Protein AF-A0A946IJW2-F1 (afdb_monomer)

Structure (mmCIF, N/CA/C/O backbone):
data_AF-A0A946IJW2-F1
#
_entry.id   AF-A0A946IJW2-F1
#
loop_
_atom_site.group_PDB
_atom_site.id
_atom_site.type_symbol
_atom_site.label_atom_id
_atom_site.label_alt_id
_atom_site.label_comp_id
_atom_site.label_asym_id
_atom_site.label_entity_id
_atom_site.label_seq_id
_atom_site.pdbx_PDB_ins_code
_atom_site.Cartn_x
_atom_site.Cartn_y
_atom_site.Cartn_z
_atom_site.occupancy
_atom_site.B_iso_or_equiv
_atom_site.auth_seq_id
_atom_site.auth_comp_id
_atom_site.auth_asym_id
_atom_site.auth_atom_id
_atom_site.pdbx_PDB_model_num
ATOM 1 N N . MET A 1 1 ? 49.161 -9.549 -23.765 1.00 54.19 1 MET A N 1
ATOM 2 C CA . MET A 1 1 ? 48.297 -8.420 -23.326 1.00 54.19 1 MET A CA 1
ATOM 3 C C . MET A 1 1 ? 46.949 -8.329 -24.060 1.00 54.19 1 MET A C 1
ATOM 5 O O . MET A 1 1 ? 45.948 -8.168 -23.376 1.00 54.19 1 MET A O 1
ATOM 9 N N . LYS A 1 2 ? 46.862 -8.460 -25.401 1.00 57.56 2 LYS A N 1
ATOM 10 C CA . LYS A 1 2 ? 45.576 -8.385 -26.149 1.00 57.56 2 LYS A CA 1
ATOM 11 C C . LYS A 1 2 ? 44.527 -9.426 -25.720 1.00 57.56 2 LYS A C 1
ATOM 13 O O . LYS A 1 2 ? 43.383 -9.072 -25.472 1.00 57.56 2 LYS A O 1
ATOM 18 N N . THR A 1 3 ? 44.922 -10.687 -25.562 1.00 64.00 3 THR A N 1
ATOM 19 C CA . THR A 1 3 ? 44.028 -11.790 -25.157 1.00 64.00 3 THR A CA 1
ATOM 20 C C . THR A 1 3 ? 43.538 -11.680 -23.714 1.00 64.00 3 THR A C 1
ATOM 22 O O . THR A 1 3 ? 42.434 -12.111 -23.406 1.00 64.00 3 THR A O 1
ATOM 25 N N . GLN A 1 4 ? 44.326 -11.066 -22.829 1.00 65.12 4 GLN A N 1
ATOM 26 C CA . GLN A 1 4 ? 43.951 -10.868 -21.428 1.00 65.12 4 GLN A CA 1
ATOM 27 C C . GLN A 1 4 ? 42.936 -9.726 -21.276 1.00 65.12 4 GLN A C 1
ATOM 29 O O . GLN A 1 4 ? 41.963 -9.880 -20.548 1.00 65.12 4 GLN A O 1
ATOM 34 N N . ARG A 1 5 ? 43.093 -8.632 -22.041 1.00 73.06 5 ARG A N 1
ATOM 35 C CA . ARG A 1 5 ? 42.098 -7.547 -22.130 1.00 73.06 5 ARG A CA 1
ATOM 36 C C . ARG A 1 5 ? 40.787 -8.019 -22.769 1.00 73.06 5 ARG A C 1
ATOM 38 O O . ARG A 1 5 ? 39.725 -7.646 -22.293 1.00 73.06 5 ARG A O 1
ATOM 45 N N . LEU A 1 6 ? 40.854 -8.894 -23.777 1.00 73.31 6 LEU A N 1
ATOM 46 C CA . LEU A 1 6 ? 39.669 -9.468 -24.425 1.00 73.31 6 LEU A CA 1
ATOM 47 C C . LEU A 1 6 ? 38.866 -10.381 -23.481 1.00 73.31 6 LEU A C 1
ATOM 49 O O . LEU A 1 6 ? 37.646 -10.275 -23.424 1.00 73.31 6 LEU A O 1
ATOM 53 N N . LYS A 1 7 ? 39.545 -11.222 -22.685 1.00 77.50 7 LYS A N 1
ATOM 54 C CA . LYS A 1 7 ? 38.901 -12.050 -21.647 1.00 77.50 7 LYS A CA 1
ATOM 55 C C . LYS A 1 7 ? 38.248 -11.205 -20.549 1.00 77.50 7 LYS A C 1
ATOM 57 O O . LYS A 1 7 ? 37.182 -11.563 -20.066 1.00 77.50 7 LYS A O 1
ATOM 62 N N . LEU A 1 8 ? 38.868 -10.083 -20.180 1.00 77.06 8 LEU A N 1
ATOM 63 C CA . LEU A 1 8 ? 38.354 -9.168 -19.156 1.00 77.06 8 LEU A CA 1
ATOM 64 C C . LEU A 1 8 ? 37.114 -8.405 -19.643 1.00 77.06 8 LEU A C 1
ATOM 66 O O . LEU A 1 8 ? 36.136 -8.317 -18.911 1.00 77.06 8 LEU A O 1
ATOM 70 N N . ILE A 1 9 ? 37.115 -7.942 -20.898 1.00 79.56 9 ILE A N 1
ATOM 71 C CA . ILE A 1 9 ? 35.947 -7.308 -21.534 1.00 79.56 9 ILE A CA 1
ATOM 72 C C . ILE A 1 9 ? 34.793 -8.309 -21.673 1.00 79.56 9 ILE A C 1
ATOM 74 O O . ILE A 1 9 ? 33.652 -7.973 -21.372 1.00 79.56 9 ILE A O 1
ATOM 78 N N . PHE A 1 10 ? 35.084 -9.549 -22.078 1.00 79.75 10 PHE A N 1
ATOM 79 C CA . PHE A 1 10 ? 34.064 -10.590 -22.212 1.00 79.75 10 PHE A CA 1
ATOM 80 C C . PHE A 1 10 ? 33.467 -10.995 -20.856 1.00 79.75 10 PHE A C 1
ATOM 82 O O . PHE A 1 10 ? 32.251 -11.092 -20.724 1.00 79.75 10 PHE A O 1
ATOM 89 N N . SER A 1 11 ? 34.312 -11.157 -19.832 1.00 79.00 11 SER A N 1
ATOM 90 C CA . SER A 1 11 ? 33.882 -11.409 -18.450 1.00 79.00 11 SER A CA 1
ATOM 91 C C . SER A 1 11 ? 32.995 -10.277 -17.916 1.00 79.00 11 SER A C 1
ATOM 93 O O . SER A 1 11 ? 31.909 -10.531 -17.402 1.00 79.00 11 SER A O 1
ATOM 95 N N . LEU A 1 12 ? 33.402 -9.020 -18.122 1.00 77.44 12 LEU A N 1
ATOM 96 C CA . LEU A 1 12 ? 32.637 -7.848 -17.694 1.00 77.44 12 LEU A CA 1
ATOM 97 C C . LEU A 1 12 ? 31.278 -7.762 -18.408 1.00 77.44 12 LEU A C 1
ATOM 99 O O . LEU A 1 12 ? 30.259 -7.535 -17.761 1.00 77.44 12 LEU A O 1
ATOM 103 N N . SER A 1 13 ? 31.243 -8.016 -19.720 1.00 72.06 13 SER A N 1
ATOM 104 C CA . SER A 1 13 ? 30.003 -8.034 -20.507 1.00 72.06 13 SER A CA 1
ATOM 105 C C . SER A 1 13 ? 29.037 -9.137 -20.066 1.00 72.06 13 SER A C 1
ATOM 10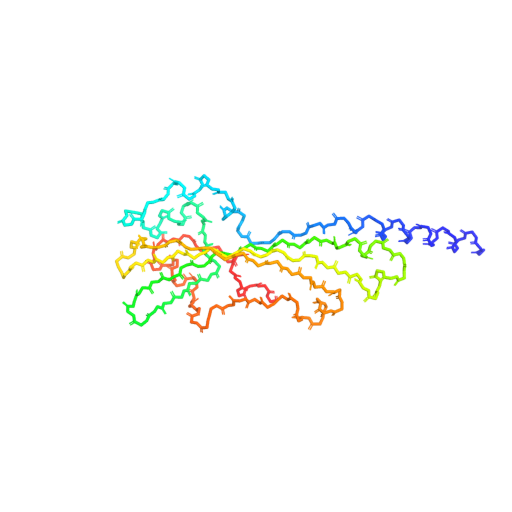7 O O . SER A 1 13 ? 27.827 -8.925 -20.103 1.00 72.06 13 SER A O 1
ATOM 109 N N . LEU A 1 14 ? 29.547 -10.300 -19.648 1.00 72.81 14 LEU A N 1
ATOM 110 C CA . LEU A 1 14 ? 28.723 -11.410 -19.167 1.00 72.81 14 LEU A CA 1
ATOM 111 C C . LEU A 1 14 ? 28.092 -11.098 -17.801 1.00 72.81 14 LEU A C 1
ATOM 113 O O . LEU A 1 14 ? 26.923 -11.402 -17.586 1.00 72.81 14 LEU A O 1
ATOM 117 N N . VAL A 1 15 ? 28.829 -10.435 -16.905 1.00 68.56 15 VAL A N 1
ATOM 118 C CA . VAL A 1 15 ? 28.304 -9.980 -15.604 1.00 68.56 15 VAL A CA 1
ATOM 119 C C . VAL A 1 15 ? 27.230 -8.899 -15.784 1.00 68.56 15 VAL A C 1
ATOM 121 O O . VAL A 1 15 ? 26.189 -8.958 -15.134 1.00 68.56 15 VAL A O 1
ATOM 124 N N . LEU A 1 16 ? 27.434 -7.957 -16.712 1.00 65.12 16 LEU A N 1
ATOM 125 C CA . LEU A 1 16 ? 26.450 -6.918 -17.055 1.00 65.12 16 LEU A CA 1
ATOM 126 C C . LEU A 1 16 ? 25.158 -7.496 -17.654 1.00 65.12 16 LEU A C 1
ATOM 128 O O . LEU A 1 16 ? 24.072 -7.015 -17.342 1.00 65.12 16 LEU A O 1
ATOM 132 N N . ALA A 1 17 ? 25.260 -8.541 -18.479 1.00 64.88 17 ALA A N 1
ATOM 133 C CA . ALA A 1 17 ? 24.095 -9.178 -19.092 1.00 64.88 17 ALA A CA 1
ATOM 134 C C . ALA A 1 17 ? 23.233 -9.955 -18.080 1.00 64.88 17 ALA A C 1
ATOM 136 O O . ALA A 1 17 ? 22.013 -9.993 -18.216 1.00 64.88 17 ALA A O 1
ATOM 137 N N . LEU A 1 18 ? 23.846 -10.553 -17.052 1.00 63.41 18 LEU A N 1
ATOM 138 C CA . LEU A 1 18 ? 23.132 -11.360 -16.055 1.00 63.41 18 LEU A CA 1
ATOM 139 C C . LEU A 1 18 ? 22.395 -10.518 -14.996 1.00 63.41 18 LEU A C 1
ATOM 141 O O . LEU A 1 18 ? 21.432 -11.003 -14.410 1.00 63.41 18 LEU A O 1
ATOM 145 N N . GLY A 1 19 ? 22.797 -9.264 -14.764 1.00 58.03 19 GLY A N 1
ATOM 146 C CA . GLY A 1 19 ? 22.161 -8.377 -13.776 1.00 58.03 19 GLY A CA 1
ATOM 147 C C . GLY A 1 19 ? 20.928 -7.606 -14.271 1.00 58.03 19 GLY A C 1
ATOM 148 O O . GLY A 1 19 ? 20.236 -6.991 -13.467 1.00 58.03 19 GLY A O 1
ATOM 149 N N . ALA A 1 20 ? 20.638 -7.616 -15.577 1.00 55.22 20 ALA A N 1
ATOM 150 C CA . ALA A 1 20 ? 19.683 -6.689 -16.203 1.00 55.22 20 ALA A CA 1
ATOM 151 C C . ALA A 1 20 ? 18.232 -7.209 -16.324 1.00 55.22 20 ALA A C 1
ATOM 153 O O . ALA A 1 20 ? 17.389 -6.553 -16.937 1.00 55.22 20 ALA A O 1
ATOM 154 N N . CYS A 1 21 ? 17.926 -8.383 -15.764 1.00 61.91 21 CYS A N 1
ATOM 155 C CA . CYS A 1 21 ? 16.599 -9.009 -15.848 1.00 61.91 21 CYS A CA 1
ATOM 156 C C . CYS A 1 21 ? 15.843 -9.031 -14.508 1.00 61.91 21 CYS A C 1
ATOM 158 O O . CYS A 1 21 ? 14.957 -9.857 -14.303 1.00 61.91 21 CYS A O 1
ATOM 160 N N . ALA A 1 22 ? 16.197 -8.155 -13.568 1.00 65.94 22 ALA A N 1
ATOM 161 C CA . ALA A 1 22 ? 15.485 -8.061 -12.301 1.00 65.94 22 ALA A CA 1
ATOM 162 C C . ALA A 1 22 ? 14.295 -7.099 -12.445 1.00 65.94 22 ALA A C 1
ATOM 164 O O . ALA A 1 22 ? 14.463 -5.882 -12.433 1.00 65.94 22 ALA A O 1
ATOM 165 N N . THR A 1 23 ? 13.090 -7.653 -12.595 1.00 74.00 23 THR A N 1
ATOM 166 C CA . THR A 1 23 ? 11.863 -6.926 -12.234 1.00 74.00 23 THR A CA 1
ATOM 167 C C . THR A 1 23 ? 11.791 -6.919 -10.716 1.00 74.00 23 THR A C 1
ATOM 169 O O . THR A 1 23 ? 11.874 -7.983 -10.097 1.00 74.00 23 THR A O 1
ATOM 172 N N . SER A 1 24 ? 11.694 -5.741 -10.110 1.00 74.50 24 SER A N 1
ATOM 173 C CA . SER A 1 24 ? 11.601 -5.607 -8.660 1.00 74.50 24 SER A CA 1
ATOM 174 C C . SER A 1 24 ? 10.178 -5.235 -8.266 1.00 74.50 24 SER A C 1
ATOM 176 O O . SER A 1 24 ? 9.611 -4.245 -8.727 1.00 74.50 24 SER A O 1
ATOM 178 N N . GLN A 1 25 ? 9.596 -6.060 -7.401 1.00 79.19 25 GLN A N 1
ATOM 179 C CA . GLN A 1 25 ? 8.278 -5.835 -6.829 1.00 79.19 25 GLN A CA 1
ATOM 180 C C . GLN A 1 25 ? 8.423 -5.631 -5.324 1.00 79.19 25 GLN A C 1
ATOM 182 O O . GLN A 1 25 ? 9.015 -6.460 -4.632 1.00 79.19 25 GLN A O 1
ATOM 187 N N . HIS A 1 26 ? 7.856 -4.539 -4.828 1.00 81.62 26 HIS A N 1
ATOM 188 C CA . HIS A 1 26 ? 7.892 -4.128 -3.431 1.00 81.62 26 HIS A CA 1
ATOM 189 C C . HIS A 1 26 ? 6.473 -3.846 -2.913 1.00 81.62 26 HIS A C 1
ATOM 191 O O . HIS A 1 26 ? 5.567 -3.506 -3.678 1.00 81.62 26 HIS A O 1
ATOM 197 N N . GLY A 1 27 ? 6.277 -3.975 -1.600 1.00 84.19 27 GLY A N 1
ATOM 198 C CA . GLY A 1 27 ? 5.002 -3.699 -0.931 1.00 84.19 27 GLY A CA 1
ATOM 199 C C . GLY A 1 27 ? 4.048 -4.897 -0.858 1.00 84.19 27 GLY A C 1
ATOM 200 O O . GLY A 1 27 ? 4.456 -6.058 -0.938 1.00 84.19 27 GLY A O 1
ATOM 201 N N . ASN A 1 28 ? 2.758 -4.622 -0.649 1.00 86.19 28 ASN A N 1
ATOM 202 C CA . ASN A 1 28 ? 1.741 -5.639 -0.386 1.00 86.19 28 ASN A CA 1
ATOM 203 C C . ASN A 1 28 ? 1.084 -6.129 -1.678 1.00 86.19 28 ASN A C 1
ATOM 205 O O . ASN A 1 28 ? 0.203 -5.478 -2.223 1.00 86.19 28 ASN A O 1
ATOM 209 N N . THR A 1 29 ? 1.447 -7.329 -2.117 1.00 89.75 29 THR A N 1
ATOM 210 C CA . THR A 1 29 ? 0.901 -7.965 -3.327 1.00 89.75 29 THR A CA 1
ATOM 211 C C . THR A 1 29 ? -0.546 -8.425 -3.185 1.00 89.75 29 THR A C 1
ATOM 213 O O . THR A 1 29 ? -1.233 -8.637 -4.180 1.00 89.75 29 THR A O 1
ATOM 216 N N . LYS A 1 30 ? -1.050 -8.559 -1.953 1.00 91.94 30 LYS A N 1
ATOM 217 C CA . LYS A 1 30 ? -2.415 -9.038 -1.704 1.00 91.94 30 LYS A CA 1
ATOM 218 C C . LYS A 1 30 ? -3.484 -8.070 -2.212 1.00 91.94 30 LYS A C 1
ATOM 220 O O . LYS A 1 30 ? -4.616 -8.489 -2.410 1.00 91.94 30 LYS A O 1
ATOM 225 N N . ILE A 1 31 ? -3.135 -6.803 -2.448 1.00 92.62 31 ILE A N 1
ATOM 226 C CA . ILE A 1 31 ? -4.055 -5.793 -2.996 1.00 92.62 31 ILE A CA 1
ATOM 227 C C . ILE A 1 31 ? -4.334 -5.978 -4.499 1.00 92.62 31 ILE A C 1
ATOM 229 O O . ILE A 1 31 ? -5.188 -5.296 -5.064 1.00 92.62 31 ILE A O 1
ATOM 233 N N . ASP A 1 32 ? -3.637 -6.891 -5.180 1.00 91.81 32 ASP A N 1
ATOM 234 C CA . ASP A 1 32 ? -3.985 -7.293 -6.551 1.00 91.81 32 ASP A CA 1
ATOM 235 C C . ASP A 1 32 ? -4.946 -8.479 -6.598 1.00 91.81 32 ASP A C 1
ATOM 237 O O . ASP A 1 32 ? -5.578 -8.722 -7.624 1.00 91.81 32 ASP A O 1
ATOM 241 N N . ASP A 1 33 ? -5.065 -9.223 -5.499 1.00 92.56 33 ASP A N 1
ATOM 242 C CA . ASP A 1 33 ? -5.888 -10.421 -5.441 1.00 92.56 33 ASP A CA 1
ATOM 243 C C . ASP A 1 33 ? -7.343 -10.039 -5.154 1.00 92.56 33 ASP A C 1
ATOM 245 O O . ASP A 1 33 ? -7.738 -9.799 -4.011 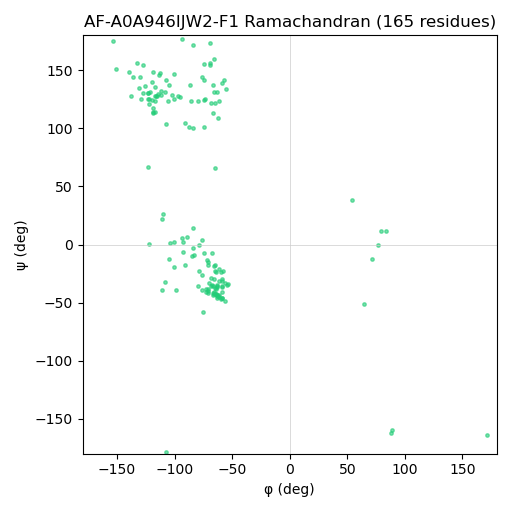1.00 92.56 33 ASP A O 1
ATOM 249 N N . PHE A 1 34 ? -8.163 -10.011 -6.206 1.00 90.56 34 PHE A N 1
ATOM 250 C CA . PHE A 1 34 ? -9.599 -9.754 -6.091 1.00 90.56 34 PHE A CA 1
ATOM 251 C C . PHE A 1 34 ? -10.292 -10.693 -5.087 1.00 90.56 34 PHE A C 1
ATOM 253 O O . PHE A 1 34 ? -11.188 -10.270 -4.356 1.00 90.56 34 PHE A O 1
ATOM 260 N N . GLY A 1 35 ? -9.839 -11.946 -4.973 1.00 93.44 35 GLY A N 1
ATOM 261 C CA . GLY A 1 35 ? -10.391 -12.916 -4.030 1.00 93.44 35 GLY A CA 1
ATOM 262 C C . GLY A 1 35 ? -10.195 -12.521 -2.564 1.00 93.44 35 GLY A C 1
ATOM 263 O O . GLY A 1 35 ? -10.973 -12.949 -1.710 1.00 93.44 35 GLY A O 1
ATOM 264 N N . LYS A 1 36 ? -9.200 -11.679 -2.249 1.00 93.50 36 LYS A N 1
ATOM 265 C CA . LYS A 1 36 ? -8.997 -11.119 -0.902 1.00 93.50 36 LYS A CA 1
ATOM 266 C C . LYS A 1 36 ? -10.041 -10.067 -0.558 1.00 93.50 36 LYS A C 1
ATOM 268 O O . LYS A 1 36 ? -10.549 -10.070 0.554 1.00 93.50 36 LYS A O 1
ATOM 273 N N . TYR A 1 37 ? -10.433 -9.232 -1.515 1.00 93.56 37 TYR A N 1
ATOM 274 C CA . TYR A 1 37 ? -11.500 -8.249 -1.305 1.00 93.56 37 TYR A CA 1
ATOM 275 C C . TYR A 1 37 ? -12.859 -8.907 -1.062 1.00 93.56 37 TYR A C 1
ATOM 277 O O . TYR A 1 37 ? -13.669 -8.375 -0.316 1.00 93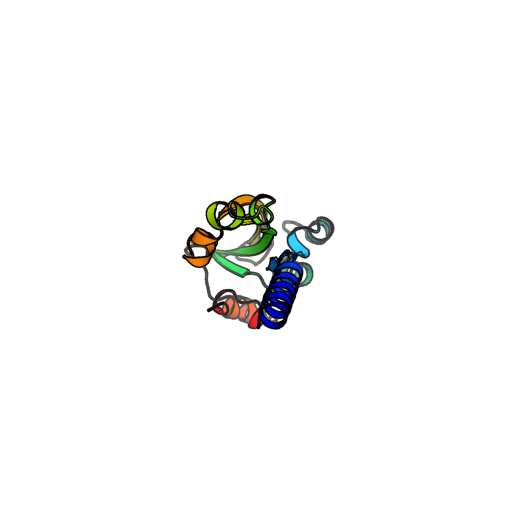.56 37 TYR A O 1
ATOM 285 N N . MET A 1 38 ? -13.096 -10.094 -1.625 1.00 93.00 38 MET A N 1
ATOM 286 C CA . MET A 1 38 ? -14.327 -10.852 -1.374 1.00 93.00 38 MET A CA 1
ATOM 287 C C . MET A 1 38 ? -14.416 -11.446 0.042 1.00 93.00 38 MET A C 1
ATOM 289 O O . MET A 1 38 ? -15.491 -11.887 0.440 1.00 93.00 38 MET A O 1
ATOM 293 N N . GLN A 1 39 ? -13.308 -11.496 0.792 1.00 93.44 39 GLN A N 1
ATOM 294 C CA . GLN A 1 39 ? -13.271 -12.026 2.165 1.00 93.44 39 GLN A CA 1
ATOM 295 C C . GLN A 1 39 ? -13.696 -10.995 3.217 1.00 93.44 39 GLN A C 1
ATOM 297 O O . GLN A 1 39 ? -13.882 -11.363 4.372 1.00 93.44 39 GLN A O 1
ATOM 302 N N . ILE A 1 40 ? -13.857 -9.731 2.827 1.00 94.44 40 ILE A N 1
ATOM 303 C CA . ILE A 1 40 ? -14.229 -8.627 3.711 1.00 94.44 40 ILE A CA 1
ATOM 304 C C . ILE A 1 40 ? -15.559 -8.020 3.270 1.00 94.44 40 ILE A C 1
ATOM 306 O O . ILE A 1 40 ? -15.896 -8.003 2.085 1.00 94.44 40 ILE A O 1
ATOM 310 N N . GLN A 1 41 ? -16.328 -7.521 4.231 1.00 95.19 41 GLN A N 1
ATOM 311 C CA . GLN A 1 41 ? -17.665 -6.986 4.012 1.00 95.19 41 GLN A CA 1
ATOM 312 C C . GLN A 1 41 ? -17.777 -5.586 4.606 1.00 95.19 41 GLN A C 1
ATOM 314 O O . GLN A 1 41 ? -17.412 -5.337 5.753 1.00 95.19 41 GLN A O 1
ATOM 319 N N . ILE A 1 42 ? -18.282 -4.648 3.806 1.00 95.69 42 ILE A N 1
ATOM 320 C CA . ILE A 1 42 ? -18.500 -3.272 4.252 1.00 95.69 42 ILE A CA 1
ATOM 321 C C . ILE A 1 42 ? -19.596 -3.266 5.324 1.00 95.69 42 ILE A C 1
ATOM 323 O O . ILE A 1 42 ? -20.633 -3.897 5.155 1.00 95.69 42 ILE A O 1
ATOM 327 N N . ASN A 1 43 ? -19.371 -2.493 6.384 1.00 95.56 43 ASN A N 1
ATOM 328 C CA . ASN A 1 43 ? -20.149 -2.378 7.618 1.00 95.56 43 ASN A CA 1
ATOM 329 C C . ASN A 1 43 ? -20.084 -3.569 8.580 1.00 95.56 43 ASN A C 1
ATOM 331 O O . ASN A 1 43 ? -20.468 -3.371 9.730 1.00 95.56 43 ASN A O 1
ATOM 335 N N . ASP A 1 44 ? -19.551 -4.717 8.158 1.00 95.12 44 ASP A N 1
ATOM 336 C CA . ASP A 1 44 ? -19.471 -5.922 8.995 1.00 95.12 44 ASP A CA 1
ATOM 337 C C . ASP A 1 44 ? -18.031 -6.270 9.392 1.00 95.12 44 ASP A C 1
ATOM 339 O O . ASP A 1 44 ? -17.788 -6.653 10.533 1.00 95.12 44 ASP A O 1
ATOM 343 N N . SER A 1 45 ? -17.068 -6.107 8.481 1.00 96.88 45 SER A N 1
ATOM 344 C CA . SER A 1 45 ? -15.655 -6.359 8.770 1.00 96.88 45 SER A CA 1
ATOM 345 C C . SER A 1 45 ? -15.028 -5.238 9.584 1.00 96.88 45 SER A C 1
ATOM 347 O O . SER A 1 45 ? -15.302 -4.056 9.359 1.00 96.88 45 SER A O 1
ATOM 349 N N . ASP A 1 46 ? -14.119 -5.607 10.479 1.00 96.38 46 ASP A N 1
ATOM 350 C CA . ASP A 1 46 ? -13.359 -4.671 11.303 1.00 96.38 46 ASP A CA 1
ATOM 351 C C . ASP A 1 46 ? -11.881 -4.557 10.867 1.00 96.38 46 ASP A C 1
ATOM 353 O O . ASP A 1 46 ? -11.416 -5.171 9.897 1.00 96.38 46 ASP A O 1
ATOM 357 N N . LYS A 1 47 ? -11.112 -3.742 11.596 1.00 95.88 47 LYS A N 1
ATOM 358 C CA . LYS A 1 47 ? -9.658 -3.589 11.410 1.00 95.88 47 LYS A CA 1
ATOM 359 C C . LYS A 1 47 ? -8.899 -4.921 11.480 1.00 95.88 47 LYS A C 1
ATOM 361 O O . LYS A 1 47 ? -7.917 -5.113 10.758 1.00 95.88 47 LYS A O 1
ATOM 366 N N . ARG A 1 48 ? -9.331 -5.860 12.327 1.00 95.94 48 ARG A N 1
ATOM 367 C CA . ARG A 1 48 ? -8.685 -7.167 12.486 1.00 95.94 48 ARG A CA 1
ATOM 368 C C . ARG A 1 48 ? -8.946 -8.059 11.280 1.00 95.94 48 ARG A C 1
ATOM 370 O O . ARG A 1 48 ? -8.002 -8.695 10.818 1.00 95.94 48 ARG A O 1
ATOM 377 N N . ASP A 1 49 ? -10.152 -8.072 10.728 1.00 96.44 49 ASP A N 1
ATOM 378 C CA . ASP A 1 49 ? -10.464 -8.831 9.510 1.00 96.44 49 ASP A CA 1
ATOM 379 C C . ASP A 1 49 ? -9.633 -8.348 8.316 1.00 96.44 49 ASP A C 1
ATOM 381 O O . ASP A 1 49 ? -9.045 -9.146 7.571 1.00 96.44 49 ASP A O 1
ATOM 385 N N . VAL A 1 50 ? -9.513 -7.024 8.170 1.00 96.38 50 VAL A N 1
ATOM 386 C CA . VAL A 1 50 ? -8.665 -6.414 7.140 1.00 96.38 50 VAL A CA 1
ATOM 387 C C . VAL A 1 50 ? -7.197 -6.770 7.379 1.00 96.38 50 VAL A C 1
ATOM 389 O O . VAL A 1 50 ? -6.511 -7.168 6.436 1.00 96.38 50 VAL A O 1
ATOM 392 N N . TYR A 1 51 ? -6.719 -6.734 8.626 1.00 96.56 51 TYR A N 1
ATOM 393 C CA . TYR A 1 51 ? -5.361 -7.157 8.969 1.00 96.56 51 TYR A CA 1
ATOM 394 C C . TYR A 1 51 ? -5.109 -8.642 8.666 1.00 96.56 51 TYR A C 1
ATOM 396 O O . TYR A 1 51 ? -4.082 -8.992 8.091 1.00 96.56 51 TYR A O 1
ATOM 404 N N . LEU A 1 52 ? -6.024 -9.547 9.010 1.00 95.38 52 LEU A N 1
ATOM 405 C CA . LEU A 1 52 ? -5.858 -10.977 8.732 1.00 95.38 52 LEU A CA 1
ATOM 406 C C . LEU A 1 52 ? -5.803 -11.248 7.224 1.00 95.38 52 LEU A C 1
ATOM 408 O O . LEU A 1 52 ? -5.026 -12.087 6.753 1.00 95.38 52 LEU A O 1
ATOM 412 N N . THR A 1 53 ? -6.573 -10.483 6.455 1.00 95.62 53 THR A N 1
ATOM 413 C CA . THR A 1 53 ? -6.632 -10.609 5.002 1.00 95.62 53 THR A CA 1
ATOM 414 C C . THR A 1 53 ? -5.389 -10.007 4.346 1.00 95.62 53 THR A C 1
ATOM 416 O O . THR A 1 53 ? -4.636 -10.716 3.667 1.00 95.62 53 THR A O 1
ATOM 419 N N . PHE A 1 54 ? -5.116 -8.725 4.588 1.00 95.25 54 PHE A N 1
ATOM 420 C CA . PHE A 1 54 ? -4.112 -7.927 3.879 1.00 95.25 54 PHE A CA 1
ATOM 421 C C . PHE A 1 54 ? -2.792 -7.766 4.644 1.00 95.25 54 PHE A C 1
ATOM 423 O O . PHE A 1 54 ? -1.756 -7.568 4.017 1.00 95.25 54 PHE A O 1
ATOM 430 N N . GLY A 1 55 ? -2.767 -7.974 5.955 1.00 93.94 55 GLY A N 1
ATOM 431 C CA . GLY A 1 55 ? -1.599 -7.786 6.819 1.00 93.94 55 GLY A CA 1
ATOM 432 C C . GLY A 1 55 ? -1.481 -6.359 7.353 1.00 93.94 55 GLY A C 1
ATOM 433 O O . GLY A 1 55 ? -2.435 -5.582 7.316 1.00 93.94 55 GLY A O 1
ATOM 434 N N . GLN A 1 56 ? -0.280 -6.014 7.822 1.00 93.62 56 GLN A N 1
ATOM 435 C CA . GLN A 1 56 ? 0.037 -4.667 8.297 1.00 93.62 56 GLN A CA 1
ATOM 436 C C . GLN A 1 56 ? -0.083 -3.633 7.156 1.00 93.62 56 GLN A C 1
ATOM 438 O O . GLN A 1 56 ? 0.470 -3.868 6.073 1.00 93.62 56 GLN A O 1
ATOM 443 N N . PRO A 1 57 ? -0.781 -2.502 7.370 1.00 93.50 57 PRO A N 1
ATOM 444 C CA . PRO A 1 57 ? -0.827 -1.401 6.413 1.00 93.50 57 PRO A CA 1
ATOM 445 C C . PRO A 1 57 ? 0.520 -0.681 6.297 1.00 93.50 57 PRO A C 1
ATOM 447 O O . PRO A 1 57 ? 1.336 -0.702 7.213 1.00 93.50 57 PRO A O 1
ATOM 450 N N . HIS A 1 58 ? 0.741 -0.016 5.162 1.00 90.00 58 HIS A N 1
ATOM 451 C CA . HIS A 1 58 ? 1.926 0.825 4.966 1.00 90.00 58 HIS A CA 1
ATOM 452 C C . HIS A 1 58 ? 1.753 2.185 5.633 1.00 90.00 58 HIS A C 1
ATOM 454 O O . HIS A 1 58 ? 2.712 2.736 6.143 1.00 90.00 58 HIS A O 1
ATOM 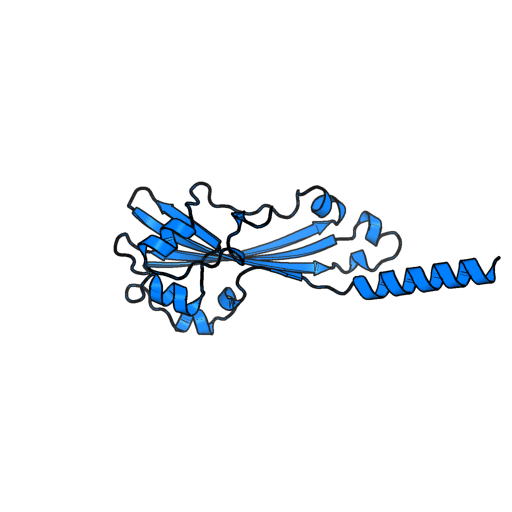460 N N . TYR A 1 59 ? 0.543 2.739 5.634 1.00 89.94 59 TYR A N 1
ATOM 461 C CA . TYR A 1 59 ? 0.269 3.994 6.328 1.00 89.94 59 TYR A CA 1
ATOM 462 C C . TYR A 1 59 ? -1.078 3.921 7.014 1.00 89.94 59 TYR A C 1
ATOM 464 O O . TYR A 1 59 ? -2.006 3.278 6.519 1.00 89.94 59 TYR A O 1
ATOM 472 N N . VAL A 1 60 ? -1.171 4.625 8.131 1.00 91.75 60 VAL A N 1
ATOM 473 C CA . VAL A 1 60 ? -2.406 4.846 8.869 1.00 91.75 60 VAL A CA 1
ATOM 474 C C . VAL A 1 60 ? -2.579 6.349 8.967 1.00 91.75 60 VAL A C 1
ATOM 476 O O . VAL A 1 60 ? -1.632 7.057 9.293 1.00 91.75 60 VAL A O 1
ATOM 479 N N . ALA A 1 61 ? -3.760 6.836 8.626 1.00 91.12 61 ALA A N 1
ATOM 480 C CA . ALA A 1 61 ? -4.106 8.246 8.659 1.00 91.12 61 ALA A CA 1
ATOM 481 C C . ALA A 1 61 ? -5.423 8.414 9.412 1.00 91.12 61 ALA A C 1
ATOM 483 O O . ALA A 1 61 ? -6.306 7.571 9.289 1.00 91.12 61 ALA A O 1
ATOM 484 N N . TYR A 1 62 ? -5.560 9.500 10.164 1.00 89.50 62 TYR A N 1
ATOM 485 C CA . TYR A 1 62 ? -6.780 9.816 10.903 1.00 89.50 62 TYR A CA 1
ATOM 486 C C . TYR A 1 62 ? -7.397 11.113 10.385 1.00 89.50 62 TYR A C 1
ATOM 488 O O . TYR A 1 62 ? -6.678 12.088 10.145 1.00 89.50 62 TYR A O 1
ATOM 496 N N . ASP A 1 63 ? -8.715 11.123 10.190 1.00 85.94 63 ASP A N 1
ATOM 497 C CA . ASP A 1 63 ? -9.459 12.349 9.902 1.00 85.94 63 ASP A CA 1
ATOM 498 C C . ASP A 1 63 ? -9.825 13.101 11.198 1.00 85.94 63 ASP A C 1
ATOM 500 O O . ASP A 1 63 ? -9.628 12.611 12.314 1.00 85.94 63 ASP A O 1
ATOM 504 N N . SER A 1 64 ? -10.355 14.319 11.059 1.00 83.94 64 SER A N 1
ATOM 505 C CA . SER A 1 64 ? -10.799 15.137 12.197 1.00 83.94 64 SER A CA 1
ATOM 506 C C . SER A 1 64 ? -11.979 14.542 12.971 1.00 83.94 64 SER A C 1
ATOM 508 O O . SER A 1 64 ? -12.227 14.958 14.100 1.00 83.94 64 SER A O 1
ATOM 510 N N . ASP A 1 65 ? -12.695 13.589 12.376 1.00 83.81 65 ASP A N 1
ATOM 511 C CA . ASP A 1 65 ? -13.858 12.918 12.957 1.00 83.81 65 ASP A CA 1
ATOM 512 C C . ASP A 1 65 ? -13.462 11.616 13.686 1.00 83.81 65 ASP A C 1
ATOM 514 O O . ASP A 1 65 ? -14.327 10.902 14.192 1.00 83.81 65 ASP A O 1
ATOM 518 N N . GLY A 1 66 ? -12.166 11.282 13.739 1.00 84.19 66 GLY A N 1
ATOM 519 C CA . GLY A 1 66 ? -11.656 10.061 14.363 1.00 84.19 66 GLY A CA 1
ATOM 520 C C . GLY A 1 66 ? -11.797 8.803 13.502 1.00 84.19 66 GLY A C 1
ATOM 521 O O . GLY A 1 66 ? -11.585 7.698 14.003 1.00 84.19 66 GLY A O 1
ATOM 522 N N . LYS A 1 67 ? -12.133 8.935 12.214 1.00 91.81 67 LYS A N 1
ATOM 523 C CA . LYS A 1 67 ? -12.073 7.828 11.254 1.00 91.81 67 LYS A CA 1
ATOM 524 C C . LYS A 1 67 ? -10.623 7.550 10.907 1.00 91.81 67 LYS A C 1
ATOM 526 O O . LYS A 1 67 ? -9.827 8.471 10.725 1.00 91.81 67 LYS A O 1
ATOM 531 N N . SER A 1 68 ? -10.296 6.274 10.762 1.00 93.19 68 SER A N 1
ATOM 532 C CA . SER A 1 68 ? -8.959 5.849 10.357 1.00 93.19 68 SER A CA 1
ATOM 533 C C . SER A 1 68 ? -8.967 5.339 8.927 1.00 93.19 68 SER A C 1
ATOM 535 O O . SER A 1 68 ? -9.871 4.608 8.530 1.00 93.19 68 SER A O 1
ATOM 537 N N . ILE A 1 69 ? -7.921 5.653 8.179 1.00 94.56 69 ILE A N 1
ATOM 538 C CA . ILE A 1 69 ? -7.699 5.197 6.815 1.00 94.56 69 ILE A CA 1
ATOM 539 C C . ILE A 1 69 ? -6.412 4.388 6.805 1.00 94.56 69 ILE A C 1
ATOM 541 O O . ILE A 1 69 ? -5.331 4.910 7.084 1.00 94.56 69 ILE A O 1
ATOM 545 N N . TRP A 1 70 ? -6.520 3.109 6.471 1.00 95.12 70 TRP A N 1
ATOM 546 C CA . TRP A 1 70 ? -5.368 2.245 6.263 1.00 95.12 70 TRP A CA 1
ATOM 547 C C . TRP A 1 70 ? -5.023 2.199 4.784 1.00 95.12 70 TRP A C 1
ATOM 549 O O . TRP A 1 70 ? -5.867 1.894 3.942 1.00 95.12 70 TRP A O 1
ATOM 559 N N . SER A 1 71 ? -3.765 2.484 4.472 1.00 93.50 71 SER A N 1
ATOM 560 C CA . SER A 1 71 ? -3.251 2.510 3.107 1.00 93.50 71 SER A CA 1
ATOM 561 C C . SER A 1 71 ? -2.277 1.363 2.889 1.00 93.50 71 SER A C 1
ATOM 563 O O . SER A 1 71 ? -1.306 1.193 3.631 1.00 93.50 71 SER A O 1
ATOM 565 N N . TYR A 1 72 ? -2.500 0.603 1.827 1.00 92.88 72 TYR A N 1
ATOM 566 C CA . TYR A 1 72 ? -1.621 -0.466 1.377 1.00 92.88 72 TYR A CA 1
ATOM 567 C C . TYR A 1 72 ? -1.081 -0.124 0.003 1.00 92.88 72 TYR A C 1
ATOM 569 O O . TYR A 1 72 ? -1.855 0.154 -0.907 1.00 92.88 72 TYR A O 1
ATOM 577 N N . LYS A 1 73 ? 0.239 -0.178 -0.155 1.00 90.06 73 LYS A N 1
ATOM 578 C CA . LYS A 1 73 ? 0.897 0.121 -1.421 1.00 90.06 73 LYS A CA 1
ATOM 579 C C . LYS A 1 73 ? 1.545 -1.118 -2.008 1.00 90.06 73 LYS A C 1
ATOM 581 O O . LYS A 1 73 ? 2.059 -1.968 -1.280 1.00 90.06 73 LYS A O 1
ATOM 586 N N . ARG A 1 74 ? 1.572 -1.174 -3.331 1.00 90.00 74 ARG A N 1
ATOM 587 C CA . ARG A 1 74 ? 2.426 -2.056 -4.115 1.00 90.00 74 ARG A CA 1
ATOM 588 C C . ARG A 1 74 ? 3.111 -1.229 -5.184 1.00 90.00 74 ARG A C 1
ATOM 590 O O . ARG A 1 74 ? 2.463 -0.461 -5.889 1.00 90.00 74 ARG A O 1
ATO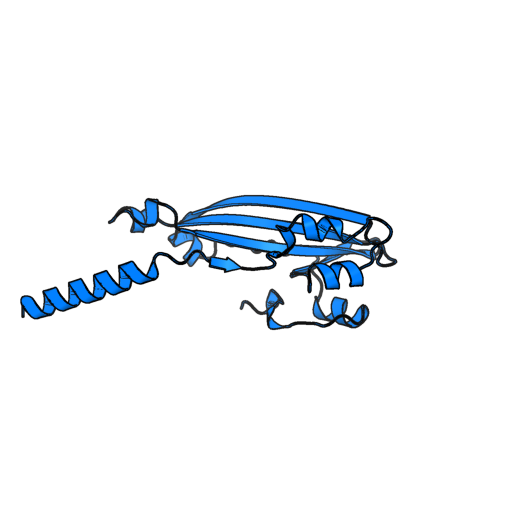M 597 N N . LEU A 1 75 ? 4.407 -1.456 -5.328 1.00 86.50 75 LEU A N 1
ATOM 598 C CA . LEU A 1 75 ? 5.238 -0.870 -6.360 1.00 86.50 75 LEU A CA 1
ATOM 599 C C . LEU A 1 75 ? 5.843 -1.992 -7.203 1.00 86.50 75 LEU A C 1
ATOM 601 O O . LEU A 1 75 ? 6.507 -2.883 -6.677 1.00 86.50 75 LEU A O 1
ATOM 605 N N . ASN A 1 76 ? 5.625 -1.943 -8.508 1.00 86.88 76 ASN A N 1
ATOM 606 C CA . ASN A 1 76 ? 6.250 -2.826 -9.480 1.00 86.88 76 ASN A CA 1
ATOM 607 C C . ASN A 1 76 ? 7.117 -1.991 -10.424 1.00 86.88 76 ASN A C 1
ATOM 609 O O . ASN A 1 76 ? 6.643 -1.034 -11.040 1.00 86.88 76 ASN A O 1
ATOM 613 N N . LEU A 1 77 ? 8.398 -2.338 -10.512 1.00 85.00 77 LEU A N 1
ATOM 614 C CA . LEU A 1 77 ? 9.374 -1.659 -11.350 1.00 85.00 77 LEU A CA 1
ATOM 615 C C . LEU A 1 77 ? 9.921 -2.652 -12.375 1.00 85.00 77 LEU A C 1
ATOM 617 O O . LEU A 1 77 ? 10.627 -3.605 -12.040 1.00 85.00 77 LEU A O 1
ATOM 621 N N . THR A 1 78 ? 9.617 -2.402 -13.645 1.00 86.19 78 THR A N 1
ATOM 622 C CA . THR A 1 78 ? 10.050 -3.250 -14.762 1.00 86.19 78 THR A CA 1
ATOM 623 C C . THR A 1 78 ? 11.021 -2.477 -15.651 1.00 86.19 78 THR A C 1
ATOM 625 O O . THR A 1 78 ? 10.686 -1.367 -16.067 1.00 86.19 78 THR A O 1
ATOM 628 N N . PRO A 1 79 ? 12.205 -3.013 -15.991 1.00 84.12 79 PRO A N 1
ATOM 629 C CA . PRO A 1 79 ? 13.112 -2.357 -16.929 1.00 84.12 79 PRO A CA 1
ATOM 630 C C . PRO A 1 79 ? 12.429 -2.047 -18.267 1.00 84.12 79 PRO A C 1
ATOM 632 O O . PRO A 1 79 ? 11.744 -2.892 -18.845 1.00 84.12 79 PRO A O 1
ATOM 635 N N . SER A 1 80 ? 12.611 -0.830 -18.780 1.00 85.88 80 SER A N 1
ATOM 636 C CA . SER A 1 80 ? 12.075 -0.466 -20.092 1.00 85.88 80 SER A CA 1
ATOM 637 C C . SER A 1 80 ? 12.889 -1.096 -21.226 1.00 85.88 80 SER A C 1
ATOM 639 O O . SER A 1 80 ? 14.081 -1.368 -21.087 1.00 85.88 80 SER A O 1
ATOM 641 N N . GLY A 1 81 ? 12.263 -1.274 -22.394 1.00 82.31 81 GLY A N 1
ATOM 642 C CA . GLY A 1 81 ? 12.941 -1.789 -23.590 1.00 82.31 81 GLY A CA 1
ATOM 643 C C . GLY A 1 81 ? 14.167 -0.959 -24.002 1.00 82.31 81 GLY A C 1
ATOM 644 O O . GLY A 1 81 ? 15.165 -1.510 -24.464 1.00 82.31 81 GLY A O 1
ATOM 645 N N . TRP A 1 82 ? 14.125 0.359 -23.771 1.00 82.94 82 TRP A N 1
ATOM 646 C CA . TRP A 1 82 ? 15.230 1.280 -24.061 1.00 82.94 82 TRP A CA 1
ATOM 647 C C . TRP A 1 82 ? 16.495 0.957 -23.274 1.00 82.94 82 TRP A C 1
ATOM 649 O O . TRP A 1 82 ? 17.592 1.128 -23.802 1.00 82.94 82 TRP A O 1
ATOM 659 N N . SER A 1 83 ? 16.355 0.424 -22.059 1.00 80.25 83 SER A N 1
ATOM 660 C CA . SER A 1 83 ? 17.475 0.024 -21.202 1.00 80.25 83 SER A CA 1
ATOM 661 C C . SER A 1 83 ? 18.349 -1.070 -21.821 1.00 80.25 83 SER A C 1
ATOM 663 O O . SER A 1 83 ? 19.514 -1.195 -21.453 1.00 80.25 83 SER A O 1
ATOM 665 N N . TYR A 1 84 ? 17.827 -1.830 -22.789 1.00 80.12 84 TYR A N 1
ATOM 666 C CA . TYR A 1 84 ? 18.558 -2.907 -23.462 1.00 80.12 84 TYR A CA 1
ATOM 667 C C . TYR A 1 84 ? 19.279 -2.463 -24.743 1.00 80.12 84 TYR A C 1
ATOM 669 O O . TYR A 1 84 ? 20.033 -3.244 -25.324 1.00 80.12 84 TYR A O 1
ATOM 677 N N . VAL A 1 85 ? 19.078 -1.223 -25.199 1.00 82.12 85 VAL A N 1
ATOM 678 C CA . VAL A 1 85 ? 19.728 -0.704 -26.410 1.00 82.12 85 VAL A CA 1
ATOM 679 C C . VAL A 1 85 ? 21.114 -0.151 -26.050 1.00 82.12 85 VAL A C 1
ATOM 681 O O . VAL A 1 85 ? 21.206 0.759 -25.226 1.00 82.12 85 VAL A O 1
ATOM 684 N N . PRO A 1 86 ? 22.215 -0.623 -26.664 1.00 76.31 86 PRO A N 1
ATOM 685 C CA . PRO A 1 86 ? 23.546 -0.075 -26.401 1.00 76.31 86 PRO A CA 1
ATOM 686 C C . PRO A 1 86 ? 23.620 1.436 -26.673 1.00 76.31 86 PRO A C 1
ATOM 688 O O . PRO A 1 86 ? 23.042 1.921 -27.646 1.00 76.31 86 PRO A O 1
ATOM 691 N N . VAL A 1 87 ? 24.359 2.173 -25.832 1.00 80.62 87 VAL A N 1
ATOM 692 C CA . VAL A 1 87 ? 24.511 3.650 -25.831 1.00 80.62 87 VAL A CA 1
ATOM 693 C C . VAL A 1 87 ? 23.213 4.412 -25.519 1.00 80.62 87 VAL A C 1
ATOM 695 O O . VAL A 1 87 ? 23.201 5.230 -24.604 1.00 80.62 87 VAL A O 1
ATOM 698 N N . TRP A 1 88 ? 22.108 4.117 -26.205 1.00 77.56 88 TRP A N 1
ATOM 699 C CA . TRP A 1 88 ? 20.807 4.756 -25.983 1.00 77.56 88 TRP A CA 1
ATOM 700 C C . TRP A 1 88 ? 20.201 4.400 -24.627 1.00 77.56 88 TRP A C 1
ATOM 702 O O . TRP A 1 88 ? 19.629 5.269 -23.980 1.00 77.56 88 TRP A O 1
ATOM 712 N N . GLY A 1 89 ? 20.402 3.177 -24.142 1.00 78.25 89 GLY A N 1
ATOM 713 C CA . GLY A 1 89 ? 19.975 2.754 -22.810 1.00 78.25 89 GLY A CA 1
ATOM 714 C C . GLY A 1 89 ? 20.687 3.489 -21.676 1.00 78.25 89 GLY A C 1
ATOM 715 O O . GLY A 1 89 ? 20.121 3.631 -20.602 1.00 78.25 89 GLY A O 1
ATOM 716 N N . LEU A 1 90 ? 21.878 4.052 -21.906 1.00 76.69 90 LEU A N 1
ATOM 717 C CA . LEU A 1 90 ? 22.540 4.895 -20.901 1.00 76.69 90 LEU A CA 1
ATOM 718 C C . LEU A 1 90 ? 21.914 6.292 -20.804 1.00 76.69 90 LEU A C 1
ATOM 720 O O . LEU A 1 90 ? 22.018 6.932 -19.765 1.00 76.69 90 LEU A O 1
ATOM 724 N N . LEU A 1 91 ? 21.287 6.780 -21.876 1.00 79.75 91 LEU A N 1
ATOM 725 C CA . LEU A 1 91 ? 20.707 8.126 -21.938 1.00 79.75 91 LEU A CA 1
ATOM 726 C C . LEU A 1 91 ? 19.198 8.114 -21.673 1.00 79.75 91 LEU A C 1
ATOM 728 O O . LEU A 1 91 ? 18.673 8.996 -21.000 1.00 79.75 91 LEU A O 1
ATOM 732 N N . PHE A 1 92 ? 18.518 7.098 -22.198 1.00 78.94 92 PHE A N 1
ATOM 733 C CA . PHE A 1 92 ? 17.065 6.968 -22.215 1.00 78.94 92 PHE A CA 1
ATOM 734 C C . PHE A 1 92 ? 16.575 5.699 -21.536 1.00 78.94 92 PHE A C 1
ATOM 736 O O . PHE A 1 92 ? 15.369 5.485 -21.520 1.00 78.94 92 PHE A O 1
ATOM 743 N N . GLY A 1 93 ? 17.464 4.857 -21.005 1.00 82.50 93 GLY A N 1
ATOM 744 C CA . GLY A 1 93 ? 17.067 3.714 -20.191 1.00 82.50 93 GLY A CA 1
ATOM 745 C C . GLY A 1 93 ? 16.423 4.150 -18.880 1.00 82.50 93 GLY A C 1
ATOM 746 O O . GLY A 1 93 ? 16.542 5.295 -18.429 1.00 82.50 93 GLY A O 1
ATOM 747 N N . GLY A 1 94 ? 15.680 3.223 -18.299 1.00 83.75 94 GLY A N 1
ATOM 748 C CA . GLY A 1 94 ? 14.858 3.459 -17.129 1.00 83.75 94 GLY A CA 1
ATOM 749 C C . GLY A 1 94 ? 13.962 2.281 -16.795 1.00 83.75 94 GLY A C 1
ATOM 750 O O . GLY A 1 94 ? 14.146 1.160 -17.281 1.00 83.75 94 GLY A O 1
ATOM 751 N N . MET A 1 95 ? 12.973 2.558 -15.959 1.00 84.81 95 MET A N 1
ATOM 752 C CA . MET A 1 95 ? 12.000 1.601 -15.466 1.00 84.81 95 MET A CA 1
ATOM 753 C C . MET A 1 95 ? 10.586 2.111 -15.736 1.00 84.81 95 MET A C 1
ATOM 755 O O . MET A 1 95 ? 10.268 3.280 -15.514 1.00 84.81 95 MET A O 1
ATOM 759 N N . ASN A 1 96 ? 9.731 1.210 -16.199 1.00 86.88 96 ASN A N 1
ATOM 760 C CA . ASN A 1 96 ? 8.292 1.369 -16.113 1.00 86.88 96 ASN A CA 1
ATOM 761 C C . ASN A 1 96 ? 7.894 1.145 -14.654 1.00 86.88 96 ASN A C 1
ATOM 763 O O . ASN A 1 96 ? 8.240 0.120 -14.061 1.00 86.88 96 ASN A O 1
ATOM 767 N N . LYS A 1 97 ? 7.202 2.125 -14.086 1.00 85.69 97 LYS A N 1
ATOM 768 C CA . LYS A 1 97 ? 6.661 2.104 -12.734 1.00 85.69 97 LYS A CA 1
ATOM 769 C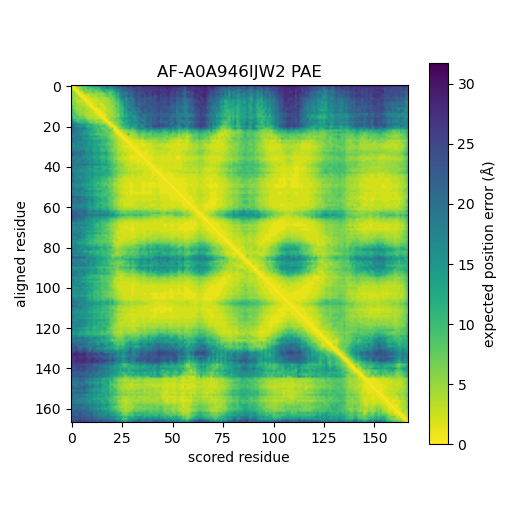 C . LYS A 1 97 ? 5.173 1.809 -12.823 1.00 85.69 97 LYS A C 1
ATOM 771 O O . LYS A 1 97 ? 4.452 2.518 -13.517 1.00 85.69 97 LYS A O 1
ATOM 776 N N . GLU A 1 98 ? 4.721 0.822 -12.072 1.00 88.31 98 GLU A N 1
ATOM 777 C CA . GLU A 1 98 ? 3.312 0.576 -11.793 1.00 88.31 98 GLU A CA 1
ATOM 778 C C . GLU A 1 98 ? 3.126 0.604 -10.283 1.00 88.31 98 GLU A C 1
ATOM 780 O O . GLU A 1 98 ? 3.751 -0.157 -9.544 1.00 88.31 98 GLU A O 1
ATOM 785 N N . GLU A 1 99 ? 2.282 1.506 -9.817 1.00 88.62 99 GLU A N 1
ATOM 786 C CA . GLU A 1 99 ? 1.961 1.681 -8.416 1.00 88.62 99 GLU A CA 1
ATOM 787 C C . GLU A 1 99 ? 0.469 1.488 -8.214 1.00 88.62 99 GLU A C 1
ATOM 789 O O . GLU A 1 99 ? -0.351 2.073 -8.922 1.00 88.62 99 GLU A O 1
ATOM 794 N N . LYS A 1 100 ? 0.133 0.676 -7.218 1.00 91.25 100 LYS A N 1
ATOM 795 C CA . LYS A 1 100 ? -1.233 0.468 -6.769 1.00 91.25 100 LYS A CA 1
ATOM 796 C C . LYS A 1 100 ? -1.325 0.803 -5.298 1.00 91.25 100 LYS A C 1
ATOM 798 O O . LYS A 1 100 ? -0.539 0.298 -4.494 1.00 91.25 100 LYS A O 1
ATOM 803 N N . VAL A 1 101 ? -2.306 1.620 -4.946 1.00 91.94 101 VAL A N 1
ATOM 804 C CA . VAL A 1 101 ? -2.616 1.962 -3.561 1.00 91.94 101 VAL A CA 1
ATOM 805 C C . VAL A 1 101 ? -4.058 1.584 -3.275 1.00 91.94 101 VAL A C 1
ATOM 807 O O . VAL A 1 101 ? -4.960 2.009 -3.990 1.00 91.94 101 VAL A O 1
ATOM 810 N N . ALA A 1 102 ? -4.275 0.776 -2.243 1.00 94.44 102 ALA A N 1
ATOM 811 C CA . ALA A 1 102 ? -5.596 0.437 -1.734 1.00 94.44 102 ALA A CA 1
ATOM 812 C C . ALA A 1 102 ? -5.824 1.128 -0.387 1.00 94.44 102 ALA A C 1
ATOM 814 O O . ALA A 1 102 ? -4.979 1.038 0.507 1.00 94.44 102 ALA A O 1
ATOM 815 N N . TYR A 1 103 ? -6.969 1.785 -0.252 1.00 94.62 103 TYR A N 1
ATOM 816 C CA . TYR A 1 103 ? -7.400 2.497 0.941 1.00 94.62 103 TYR A CA 1
ATOM 817 C C . TYR A 1 103 ? -8.584 1.769 1.568 1.00 94.62 103 TYR A C 1
ATOM 819 O O . TYR A 1 103 ? -9.551 1.434 0.881 1.00 94.62 103 TYR A O 1
ATOM 827 N N . PHE A 1 104 ? -8.501 1.554 2.874 1.00 96.06 104 PHE A N 1
ATOM 828 C CA . PHE A 1 104 ? -9.561 0.990 3.697 1.00 96.06 104 PHE A CA 1
ATOM 829 C C . PHE A 1 104 ? -9.938 2.036 4.734 1.00 96.06 104 PHE A C 1
ATOM 831 O O . PHE A 1 104 ? -9.124 2.388 5.587 1.00 96.06 104 PHE A O 1
ATOM 838 N N . GLU A 1 105 ? -11.148 2.565 4.626 1.00 96.00 105 GLU A N 1
ATOM 839 C CA . GLU A 1 105 ? -11.658 3.583 5.539 1.00 96.00 105 GLU A CA 1
ATOM 840 C C . GLU A 1 105 ? -12.500 2.907 6.613 1.00 96.00 105 GLU A C 1
ATOM 842 O O . GLU A 1 105 ? -13.437 2.167 6.302 1.00 96.00 105 GLU A O 1
ATOM 847 N N . PHE A 1 106 ? -12.192 3.185 7.873 1.00 96.69 106 PHE A N 1
ATOM 848 C CA . PHE A 1 106 ? -12.907 2.662 9.027 1.00 96.69 106 PHE A CA 1
ATOM 849 C C . PHE A 1 106 ? -13.618 3.786 9.767 1.00 96.69 106 PHE A C 1
ATOM 851 O O . PHE A 1 106 ? -13.101 4.899 9.862 1.00 96.69 106 PHE A O 1
ATOM 858 N N . SER A 1 107 ? -14.786 3.492 10.331 1.00 95.69 107 SER A N 1
ATOM 859 C CA . SER A 1 107 ? -15.438 4.407 11.264 1.00 95.69 107 SER A CA 1
ATOM 860 C C . SER A 1 107 ? -14.668 4.505 12.582 1.00 95.69 107 SER A C 1
ATOM 862 O O . S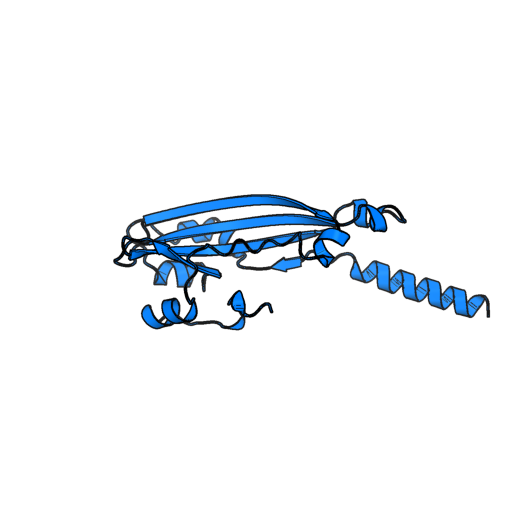ER A 1 107 ? -13.722 3.753 12.826 1.00 95.69 107 SER A O 1
ATOM 864 N N . GLN A 1 108 ? -15.098 5.418 13.451 1.00 92.69 108 GLN A N 1
ATOM 865 C CA . GLN A 1 108 ? -14.525 5.584 14.786 1.00 92.69 108 GLN A CA 1
ATOM 866 C C . GLN A 1 108 ? -14.630 4.297 15.627 1.00 92.69 108 GLN A C 1
ATOM 868 O O . GLN A 1 108 ? -13.762 4.011 16.443 1.00 92.69 108 GLN A O 1
ATOM 873 N N . GLU A 1 109 ? -15.658 3.480 15.387 1.00 92.25 109 GLU A N 1
ATOM 874 C CA . GLU A 1 109 ? -15.854 2.176 16.032 1.00 92.25 109 GLU A CA 1
ATOM 875 C C . GLU A 1 109 ? -14.988 1.058 15.423 1.00 92.25 109 GLU A C 1
ATOM 877 O O . GLU A 1 109 ? -15.065 -0.086 15.861 1.00 92.25 109 GLU A O 1
ATOM 882 N N . GLY A 1 110 ? -14.183 1.359 14.399 1.00 93.25 110 GLY A N 1
ATOM 883 C CA . GLY A 1 110 ? -13.281 0.402 13.758 1.00 93.25 110 GLY A CA 1
ATOM 884 C C . GLY A 1 110 ? -13.926 -0.486 12.690 1.00 93.25 110 GLY A C 1
ATOM 885 O O . GLY A 1 110 ? -13.283 -1.431 12.234 1.00 93.25 110 GLY A O 1
ATOM 886 N N . LEU A 1 111 ? -15.158 -0.188 12.260 1.00 96.75 111 LEU A N 1
ATOM 887 C CA . LEU A 1 111 ? -15.846 -0.927 11.195 1.00 96.75 111 LEU A CA 1
ATOM 888 C C . LEU A 1 111 ? -15.485 -0.385 9.817 1.00 96.75 111 LEU A C 1
ATOM 890 O O . LEU A 1 111 ? -15.491 0.827 9.599 1.00 96.75 111 LEU A O 1
ATOM 894 N N . LEU A 1 112 ? -15.249 -1.280 8.863 1.00 96.94 112 LEU A N 1
ATOM 895 C CA . LEU A 1 112 ? -14.935 -0.940 7.481 1.00 96.94 112 LEU A CA 1
ATOM 896 C C . LEU A 1 112 ? -16.129 -0.247 6.813 1.00 96.94 112 LEU A C 1
ATOM 898 O O . LEU A 1 112 ? -17.215 -0.814 6.717 1.00 96.94 112 LEU A O 1
ATOM 902 N N . LYS A 1 113 ? -15.935 0.975 6.321 1.00 96.94 113 LYS A N 1
ATOM 903 C CA . LYS A 1 113 ? -16.975 1.782 5.661 1.00 96.94 113 LYS A CA 1
ATOM 904 C C . LYS A 1 113 ? -16.776 1.913 4.166 1.00 96.94 113 LYS A C 1
ATOM 906 O O . LYS A 1 113 ? -17.762 1.984 3.436 1.00 96.94 113 LYS A O 1
ATOM 911 N N . ASN A 1 114 ? -15.532 1.935 3.710 1.00 95.94 114 ASN A N 1
ATOM 912 C CA . ASN A 1 114 ? -15.235 2.097 2.299 1.00 95.94 114 ASN A CA 1
ATOM 913 C C . ASN A 1 114 ? -13.928 1.403 1.924 1.00 95.94 114 ASN A C 1
ATOM 915 O O . ASN A 1 114 ? -13.007 1.287 2.736 1.00 95.94 114 ASN A O 1
ATOM 919 N N . ILE A 1 115 ? -13.862 0.971 0.668 1.00 95.31 115 ILE A N 1
ATOM 920 C CA . ILE A 1 115 ? -12.654 0.453 0.040 1.00 95.31 115 ILE A CA 1
ATOM 921 C C . ILE A 1 115 ? -12.489 1.203 -1.274 1.00 95.31 115 ILE A C 1
ATOM 923 O O . ILE A 1 115 ? -13.385 1.190 -2.118 1.00 95.31 115 ILE A O 1
ATOM 927 N N . SER A 1 116 ? -11.336 1.825 -1.474 1.00 93.69 116 SER A N 1
ATOM 928 C CA . SER A 1 116 ? -10.996 2.452 -2.748 1.00 93.69 116 SER A CA 1
ATOM 929 C C . SER A 1 116 ? -9.597 2.052 -3.187 1.00 93.69 116 SER A C 1
ATOM 931 O O . SER A 1 116 ? -8.760 1.642 -2.383 1.00 93.69 116 SER A O 1
ATOM 933 N N . SER A 1 117 ? -9.336 2.124 -4.487 1.00 91.38 117 SER A N 1
ATOM 934 C CA . SER A 1 117 ? -8.013 1.851 -5.034 1.00 91.38 117 SER A CA 1
ATOM 935 C C . SER A 1 117 ? -7.641 2.879 -6.083 1.00 91.38 117 SER A C 1
ATOM 937 O O . SER A 1 117 ? -8.483 3.316 -6.867 1.00 91.38 117 SER A O 1
ATOM 939 N N . LYS A 1 118 ? -6.361 3.229 -6.114 1.00 90.81 118 LYS A N 1
ATOM 940 C CA . LYS A 1 118 ? -5.761 4.101 -7.111 1.00 90.81 118 LYS A CA 1
ATOM 941 C C . LYS A 1 118 ? -4.612 3.361 -7.774 1.00 90.81 118 LYS A C 1
ATOM 943 O O . LYS A 1 118 ? -3.689 2.920 -7.093 1.00 90.81 118 LYS A O 1
ATOM 948 N N . ASP A 1 119 ? -4.671 3.280 -9.094 1.00 89.75 119 ASP A N 1
ATOM 949 C CA . ASP A 1 119 ? -3.589 2.769 -9.923 1.00 89.75 119 ASP A CA 1
ATOM 950 C C . ASP A 1 119 ? -2.897 3.943 -10.621 1.00 89.75 119 ASP A C 1
ATOM 952 O O . ASP A 1 119 ? -3.541 4.879 -11.101 1.00 89.75 119 ASP A O 1
ATOM 956 N N . SER A 1 120 ? -1.572 3.908 -10.659 1.00 87.56 120 SER A N 1
ATOM 957 C CA . SER A 1 120 ? -0.735 4.898 -11.324 1.00 87.56 120 SER A CA 1
ATOM 958 C C . SER A 1 120 ? 0.380 4.185 -12.068 1.00 87.56 120 SER A C 1
ATOM 960 O O . SER A 1 120 ? 1.106 3.375 -11.498 1.00 87.56 120 SER A O 1
ATOM 962 N N . SER A 1 121 ? 0.536 4.488 -13.351 1.00 87.69 121 SER A N 1
ATOM 963 C CA . SER A 1 121 ? 1.637 3.979 -14.165 1.00 87.69 121 SER A CA 1
ATOM 964 C C . SER A 1 121 ? 2.467 5.138 -14.689 1.00 87.69 121 SER A C 1
ATOM 966 O O . SER A 1 121 ? 1.917 6.153 -15.117 1.00 87.69 121 SER A O 1
ATOM 968 N N . GLY A 1 122 ? 3.782 4.984 -14.709 1.00 85.25 122 GLY A N 1
ATOM 969 C CA . GLY A 1 122 ? 4.686 6.019 -15.180 1.00 85.25 122 GLY A CA 1
ATOM 970 C C . GLY A 1 122 ? 5.994 5.461 -15.709 1.00 85.25 122 GLY A C 1
ATOM 971 O O . GLY A 1 122 ? 6.277 4.268 -15.630 1.00 85.25 122 GLY A O 1
ATOM 972 N N . TYR A 1 123 ? 6.807 6.361 -16.244 1.00 84.62 123 TYR A N 1
ATOM 973 C CA . TYR A 1 123 ? 8.156 6.056 -16.683 1.00 84.62 123 TYR A CA 1
ATOM 974 C C . TYR A 1 123 ? 9.155 6.849 -15.851 1.00 84.62 123 TYR A C 1
ATOM 976 O O . TYR A 1 123 ? 9.054 8.072 -15.753 1.00 84.62 123 TYR A O 1
ATOM 984 N N . VAL A 1 124 ? 10.135 6.157 -15.279 1.00 81.75 124 VAL A N 1
ATOM 985 C CA . VAL A 1 124 ? 11.236 6.766 -14.537 1.00 81.75 124 VAL A CA 1
ATOM 986 C C . VAL A 1 124 ? 12.524 6.436 -15.272 1.00 81.75 124 VAL A C 1
ATOM 988 O O . VAL A 1 124 ? 12.917 5.275 -15.355 1.00 81.75 124 VAL A O 1
ATOM 991 N N . ASN A 1 125 ? 13.198 7.448 -15.819 1.00 85.19 125 ASN A N 1
ATOM 992 C CA . ASN A 1 125 ? 14.517 7.229 -16.411 1.00 85.19 125 ASN A CA 1
ATOM 993 C C . ASN A 1 125 ? 15.560 6.917 -15.316 1.00 85.19 125 ASN A C 1
ATOM 995 O O . ASN A 1 125 ? 15.409 7.324 -14.161 1.00 85.19 125 ASN A O 1
ATOM 999 N N . SER A 1 126 ? 16.626 6.200 -15.676 1.00 80.38 126 SER A N 1
ATOM 1000 C CA . SER A 1 126 ? 17.631 5.719 -14.717 1.00 80.38 126 SER A CA 1
ATOM 1001 C C . SER A 1 126 ? 18.307 6.846 -13.929 1.00 80.38 126 SER A C 1
ATOM 1003 O O . SER A 1 126 ? 18.578 6.683 -12.742 1.00 80.38 126 SER A O 1
ATOM 1005 N N . TRP A 1 127 ? 18.538 8.005 -14.551 1.00 74.25 127 TRP A N 1
ATOM 1006 C CA . TRP A 1 127 ? 19.181 9.150 -13.898 1.00 74.25 127 TRP A CA 1
ATOM 1007 C C . TRP A 1 127 ? 18.281 9.817 -12.855 1.00 74.25 127 TRP A C 1
ATOM 1009 O O . TRP A 1 127 ? 18.746 10.167 -11.774 1.00 74.25 127 TRP A O 1
ATOM 1019 N N . VAL A 1 128 ? 16.987 9.946 -13.148 1.00 72.75 128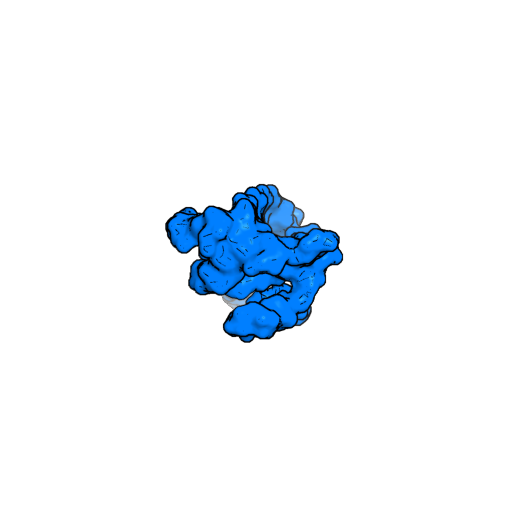 VAL A N 1
ATOM 1020 C CA . VAL A 1 128 ? 15.981 10.488 -12.223 1.00 72.75 128 VAL A CA 1
ATOM 1021 C C . VAL A 1 128 ? 15.753 9.544 -11.044 1.00 72.75 128 VAL A C 1
ATOM 1023 O O . VAL A 1 128 ? 15.583 10.015 -9.922 1.00 72.75 128 VAL A O 1
ATOM 1026 N N . GLY A 1 129 ? 15.802 8.227 -11.271 1.00 66.38 129 GLY A N 1
ATOM 1027 C CA . GLY A 1 129 ? 15.739 7.230 -10.199 1.00 66.38 129 GLY A CA 1
ATOM 1028 C C . GLY A 1 129 ? 16.908 7.344 -9.215 1.00 66.38 129 GLY A C 1
ATOM 1029 O O . GLY A 1 129 ? 16.687 7.372 -8.010 1.00 66.38 129 GLY A O 1
ATOM 1030 N N . ILE A 1 130 ? 18.140 7.495 -9.720 1.00 66.94 130 ILE A N 1
ATOM 1031 C CA . ILE A 1 130 ? 19.344 7.694 -8.887 1.00 66.94 130 ILE A CA 1
ATOM 1032 C C . ILE A 1 130 ? 19.304 9.040 -8.149 1.00 66.94 130 ILE A C 1
ATOM 1034 O O . ILE A 1 130 ? 19.741 9.129 -7.007 1.00 66.94 130 ILE A O 1
ATOM 1038 N N . ALA A 1 131 ? 18.757 10.083 -8.777 1.00 65.12 131 ALA A N 1
ATOM 1039 C CA . ALA A 1 131 ? 18.596 11.400 -8.162 1.00 65.12 131 ALA A CA 1
ATOM 1040 C C . ALA A 1 131 ? 17.430 11.480 -7.150 1.00 65.12 131 ALA A C 1
ATOM 1042 O O . ALA A 1 131 ? 17.145 12.564 -6.647 1.00 65.12 131 ALA A O 1
ATOM 1043 N N . GLY A 1 132 ? 16.736 10.369 -6.869 1.00 62.41 132 GLY A N 1
ATOM 1044 C CA . GLY A 1 132 ? 15.639 10.297 -5.896 1.00 62.41 132 GLY A CA 1
ATOM 1045 C C . GLY A 1 132 ? 14.299 10.874 -6.371 1.00 62.41 132 GLY A C 1
ATOM 1046 O O . GLY A 1 132 ? 13.318 10.815 -5.642 1.00 62.41 132 GLY A O 1
ATOM 1047 N N . GLY A 1 133 ? 14.210 11.396 -7.598 1.00 53.72 133 GLY A N 1
ATOM 1048 C CA . GLY A 1 133 ? 13.017 12.095 -8.100 1.00 53.72 133 GLY A CA 1
ATOM 1049 C C . GLY A 1 133 ? 11.907 11.196 -8.663 1.00 53.72 133 GLY A C 1
ATOM 1050 O O . GLY A 1 133 ? 10.880 11.705 -9.104 1.00 53.72 133 GLY A O 1
ATOM 1051 N N . GLY A 1 134 ? 12.114 9.875 -8.717 1.00 51.12 134 GLY A N 1
ATOM 1052 C CA . GLY A 1 134 ? 11.203 8.927 -9.381 1.00 51.12 134 GLY A CA 1
ATOM 1053 C C . GLY A 1 134 ? 10.329 8.074 -8.456 1.00 51.12 134 GLY A C 1
ATOM 1054 O O . GLY A 1 134 ? 9.385 7.431 -8.917 1.00 51.12 134 GLY A O 1
ATOM 1055 N N . VAL A 1 135 ? 10.625 8.067 -7.159 1.00 53.97 135 VAL A N 1
ATOM 1056 C CA . VAL A 1 135 ? 9.906 7.289 -6.142 1.00 53.97 135 VAL A CA 1
ATOM 1057 C C . VAL A 1 135 ? 9.420 8.274 -5.090 1.00 53.97 135 VAL A C 1
ATOM 1059 O O . VAL A 1 135 ? 9.910 8.316 -3.971 1.00 53.97 135 VAL A O 1
ATOM 1062 N N . ASN A 1 136 ? 8.491 9.145 -5.491 1.00 51.84 136 ASN A N 1
ATOM 1063 C CA . ASN A 1 136 ? 7.740 9.906 -4.503 1.00 51.84 136 ASN A CA 1
ATOM 1064 C C . ASN A 1 136 ? 6.966 8.884 -3.682 1.00 51.84 136 ASN A C 1
ATOM 1066 O O . ASN A 1 136 ? 6.078 8.199 -4.196 1.00 51.84 136 ASN A O 1
ATOM 1070 N N . ASP A 1 137 ? 7.400 8.713 -2.444 1.00 59.84 137 ASP A N 1
ATOM 1071 C CA . ASP A 1 137 ? 6.686 7.919 -1.480 1.00 59.84 137 ASP A CA 1
ATOM 1072 C C . ASP A 1 137 ? 5.483 8.764 -1.066 1.00 59.84 137 ASP A C 1
ATOM 1074 O O . ASP A 1 137 ? 5.638 9.747 -0.344 1.00 59.84 137 ASP A O 1
ATOM 1078 N N . ASP A 1 138 ? 4.301 8.462 -1.617 1.00 59.75 138 ASP A N 1
ATOM 1079 C CA . ASP A 1 138 ? 3.039 9.153 -1.308 1.00 59.75 138 ASP A CA 1
ATOM 1080 C C . ASP A 1 138 ? 2.655 8.904 0.166 1.00 59.75 138 ASP A C 1
ATOM 1082 O O . ASP A 1 138 ? 1.736 8.137 0.471 1.00 59.75 138 ASP A O 1
ATOM 1086 N N . LYS A 1 139 ? 3.445 9.406 1.113 1.00 65.31 139 LYS A N 1
ATOM 1087 C CA . LYS A 1 139 ? 3.135 9.365 2.534 1.00 65.31 139 LYS A CA 1
ATOM 1088 C C . LYS A 1 139 ? 1.947 10.307 2.727 1.00 65.31 139 LYS A C 1
ATOM 1090 O O . LYS A 1 139 ? 2.063 11.479 2.368 1.00 65.31 139 LYS A O 1
ATOM 1095 N N . PRO A 1 140 ? 0.805 9.831 3.249 1.00 64.44 140 PRO A N 1
ATOM 1096 C CA . PRO A 1 140 ? -0.304 10.727 3.532 1.00 64.44 140 PRO A CA 1
ATOM 1097 C C . PRO A 1 140 ? 0.168 11.808 4.514 1.00 64.44 140 PRO A C 1
ATOM 1099 O O . PRO A 1 140 ? 0.919 11.517 5.446 1.00 64.44 140 PRO A O 1
ATOM 1102 N N . GLU A 1 141 ? -0.241 13.060 4.296 1.00 61.28 141 GLU A N 1
ATOM 1103 C CA . GLU A 1 141 ? 0.232 14.225 5.069 1.00 61.28 141 GLU A CA 1
ATOM 1104 C C . GLU A 1 141 ? -0.028 14.086 6.583 1.00 61.28 141 GLU A C 1
ATOM 1106 O O . GLU A 1 141 ? 0.681 14.668 7.400 1.00 61.28 141 GLU A O 1
ATOM 1111 N N . ASN A 1 142 ? -1.001 13.254 6.958 1.00 65.38 142 ASN A N 1
ATOM 1112 C CA . ASN A 1 142 ? -1.414 12.921 8.319 1.00 65.38 142 ASN A CA 1
ATOM 1113 C C . ASN A 1 142 ? -1.056 11.479 8.740 1.00 65.38 142 ASN A C 1
ATOM 1115 O O . ASN A 1 142 ? -1.748 10.904 9.581 1.00 65.38 142 ASN A O 1
ATOM 1119 N N . ALA A 1 143 ? -0.015 10.870 8.157 1.00 73.19 143 ALA A N 1
ATOM 1120 C CA . ALA A 1 143 ? 0.405 9.524 8.551 1.00 73.19 143 ALA A CA 1
ATOM 1121 C C . ALA A 1 143 ? 0.832 9.476 10.031 1.00 73.19 143 ALA A C 1
ATOM 1123 O O . ALA A 1 143 ? 1.759 10.184 10.435 1.00 73.19 143 ALA A O 1
ATOM 1124 N N . THR A 1 144 ? 0.195 8.607 10.812 1.00 76.62 144 THR A N 1
ATOM 1125 C CA . THR A 1 144 ? 0.513 8.346 12.221 1.00 76.62 144 THR A CA 1
ATOM 1126 C C . THR A 1 144 ? 1.472 7.161 12.372 1.00 76.62 144 THR A C 1
ATOM 1128 O O . THR A 1 144 ? 1.871 6.517 11.396 1.00 76.62 144 THR A O 1
ATOM 1131 N N . SER A 1 145 ? 1.886 6.882 13.611 1.00 80.12 145 SER A N 1
ATOM 1132 C CA . SER A 1 145 ? 2.705 5.716 13.937 1.00 80.12 145 SER A CA 1
ATOM 1133 C C . SER A 1 145 ? 1.905 4.429 13.720 1.00 80.12 145 SER A C 1
ATOM 1135 O O . SER A 1 145 ? 0.961 4.136 14.450 1.00 80.12 145 SER A O 1
ATOM 1137 N N . ILE A 1 146 ? 2.313 3.620 12.738 1.00 86.94 146 ILE A N 1
ATOM 1138 C CA . ILE A 1 146 ? 1.710 2.300 12.473 1.00 86.94 146 ILE A CA 1
ATOM 1139 C C . ILE A 1 146 ? 1.840 1.409 13.706 1.00 86.94 146 ILE A C 1
ATOM 1141 O O . ILE A 1 146 ? 0.946 0.628 14.012 1.00 86.94 146 ILE A O 1
ATOM 1145 N N . LYS A 1 147 ? 2.956 1.530 14.427 1.00 86.06 147 LYS A N 1
ATOM 1146 C CA . LYS A 1 147 ? 3.194 0.774 15.651 1.00 86.06 147 LYS A CA 1
ATOM 1147 C C . LYS A 1 147 ? 2.112 1.050 16.698 1.00 86.06 147 LYS A C 1
ATOM 1149 O O . LYS A 1 147 ? 1.590 0.098 17.263 1.00 86.06 147 LYS A O 1
ATOM 1154 N N . GLU A 1 148 ? 1.768 2.319 16.917 1.00 87.25 148 GLU A N 1
ATOM 1155 C CA . GLU A 1 148 ? 0.720 2.709 17.870 1.00 87.25 148 GLU A CA 1
ATOM 1156 C C . GLU A 1 148 ? -0.643 2.160 17.438 1.00 87.25 148 GLU A C 1
ATOM 1158 O O . GLU A 1 148 ? -1.326 1.550 18.253 1.00 87.25 148 GLU A O 1
ATOM 1163 N N . GLU A 1 149 ? -0.980 2.259 16.145 1.00 89.62 149 GLU A N 1
ATOM 1164 C CA . GLU A 1 149 ? -2.213 1.674 15.596 1.00 89.62 149 GLU A CA 1
ATOM 1165 C C . GLU A 1 149 ? -2.305 0.168 15.870 1.00 89.62 149 GLU A C 1
ATOM 1167 O O . GLU A 1 149 ? -3.343 -0.344 16.302 1.00 89.62 149 GLU A O 1
ATOM 1172 N N . MET A 1 150 ? -1.226 -0.562 15.578 1.00 92.31 150 MET A N 1
ATOM 1173 C CA . MET A 1 150 ? -1.194 -2.008 15.764 1.00 92.31 150 MET A CA 1
ATOM 1174 C C . MET A 1 150 ? -1.284 -2.361 17.255 1.00 92.31 150 MET A C 1
ATOM 1176 O O . MET A 1 150 ? -2.046 -3.253 17.616 1.00 92.31 150 MET A O 1
ATOM 1180 N N . GLU A 1 151 ? -0.568 -1.647 18.130 1.00 90.44 151 GLU A N 1
ATOM 1181 C CA . GLU A 1 151 ? -0.613 -1.857 19.584 1.00 90.44 151 GLU A CA 1
ATOM 1182 C C . GLU A 1 151 ? -2.008 -1.580 20.166 1.00 90.44 151 GLU A C 1
ATOM 1184 O O . GLU A 1 151 ? -2.534 -2.422 20.897 1.00 90.44 151 GLU A O 1
ATOM 1189 N N . GLU A 1 152 ? -2.645 -0.468 19.789 1.00 88.94 152 GLU A N 1
ATOM 1190 C CA . GLU A 1 152 ? -3.996 -0.096 20.231 1.00 88.94 152 GLU A CA 1
ATOM 1191 C C . GLU A 1 152 ? -5.033 -1.165 19.859 1.00 88.94 152 GLU A C 1
ATOM 1193 O O . GLU A 1 152 ? -5.880 -1.540 20.670 1.00 88.94 152 GLU A O 1
ATOM 1198 N N . ASN A 1 153 ? -4.921 -1.734 18.657 1.00 90.00 153 ASN A N 1
ATOM 1199 C CA . ASN A 1 153 ? -5.851 -2.749 18.156 1.00 90.00 153 ASN A CA 1
ATOM 1200 C C . ASN A 1 153 ? -5.441 -4.190 18.522 1.00 90.00 153 ASN A C 1
ATOM 1202 O O . ASN A 1 153 ? -6.080 -5.158 18.088 1.00 90.00 153 ASN A O 1
ATOM 1206 N N . SER A 1 154 ? -4.391 -4.358 19.338 1.00 90.88 154 SER A N 1
ATOM 1207 C CA . SER A 1 154 ? -3.822 -5.665 19.700 1.00 90.88 154 SER A CA 1
ATOM 1208 C C . SER A 1 154 ? -3.457 -6.520 18.475 1.00 90.88 154 SER A C 1
ATOM 1210 O O . SER A 1 154 ? -3.684 -7.733 18.447 1.00 90.88 154 SER A O 1
ATOM 1212 N N . LEU A 1 155 ? -2.929 -5.877 17.435 1.00 92.50 155 LEU A N 1
ATOM 1213 C CA . LEU A 1 155 ? -2.483 -6.491 16.191 1.00 92.50 155 LEU A CA 1
ATOM 1214 C C . LEU A 1 155 ? -0.955 -6.648 16.182 1.00 92.50 155 LEU A C 1
ATOM 1216 O O . LEU A 1 155 ? -0.237 -5.815 16.737 1.00 92.50 155 LEU A O 1
ATOM 1220 N N . PRO A 1 156 ? -0.416 -7.701 15.542 1.00 92.00 156 PRO A N 1
ATOM 1221 C CA . PRO A 1 156 ? 1.026 -7.856 15.424 1.00 92.00 156 PRO A CA 1
ATOM 1222 C C . PRO A 1 156 ? 1.650 -6.751 14.562 1.00 92.00 156 PRO A C 1
ATOM 1224 O O . PRO A 1 156 ? 1.227 -6.516 13.427 1.00 92.00 156 PRO A O 1
ATOM 1227 N N . TYR A 1 157 ? 2.714 -6.140 15.078 1.00 90.94 157 TYR A N 1
ATOM 1228 C CA . TYR A 1 157 ? 3.533 -5.178 14.349 1.00 90.94 157 TYR A CA 1
ATOM 1229 C C . TYR A 1 157 ? 4.816 -5.835 13.826 1.00 90.94 157 TYR A C 1
ATOM 1231 O O . TYR A 1 157 ? 5.597 -6.426 14.574 1.00 90.94 157 TYR A O 1
ATOM 1239 N N . ASP A 1 158 ? 5.032 -5.710 12.524 1.00 88.81 158 ASP A N 1
ATOM 1240 C CA . ASP A 1 158 ? 6.213 -6.144 11.799 1.00 88.81 158 ASP A CA 1
ATOM 1241 C C . ASP A 1 158 ? 7.034 -4.921 11.379 1.00 88.81 158 ASP A C 1
ATOM 1243 O O . ASP A 1 158 ? 6.716 -4.221 10.411 1.00 88.81 158 ASP A O 1
ATOM 1247 N N . LYS A 1 159 ? 8.131 -4.692 12.106 1.00 85.06 159 LYS A N 1
ATOM 1248 C CA . LYS A 1 159 ? 9.046 -3.576 11.855 1.00 85.06 159 LYS A CA 1
ATOM 1249 C C . LYS A 1 159 ? 9.637 -3.610 10.442 1.00 85.06 159 LYS A C 1
ATOM 1251 O O . LYS A 1 159 ? 9.879 -2.554 9.879 1.00 85.06 159 LYS A O 1
ATOM 1256 N N . ALA A 1 160 ? 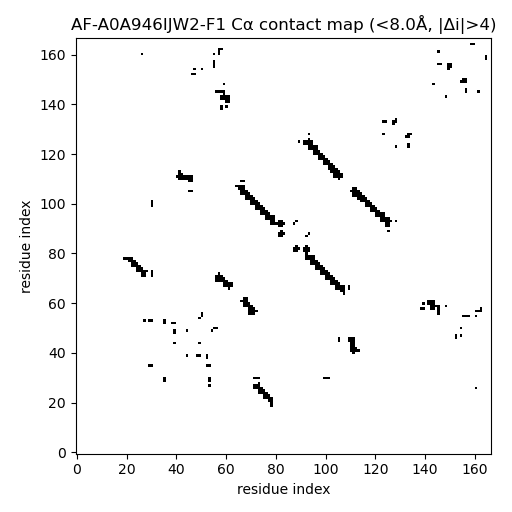9.847 -4.788 9.849 1.00 82.06 160 ALA A N 1
ATOM 1257 C CA . ALA A 1 160 ? 10.445 -4.900 8.515 1.00 82.06 160 ALA A CA 1
ATOM 1258 C C . ALA A 1 160 ? 9.506 -4.440 7.385 1.00 82.06 160 ALA A C 1
ATOM 1260 O O . ALA A 1 160 ? 9.945 -4.282 6.249 1.00 82.06 160 ALA A O 1
ATOM 1261 N N . LYS A 1 161 ? 8.214 -4.259 7.683 1.00 77.38 161 LYS A N 1
ATOM 1262 C CA . LYS A 1 161 ? 7.198 -3.768 6.741 1.00 77.38 161 LYS A CA 1
ATOM 1263 C C . LYS A 1 161 ? 6.817 -2.310 6.981 1.00 77.38 161 LYS A C 1
ATOM 1265 O O . LYS A 1 161 ? 5.932 -1.799 6.299 1.00 77.38 161 LYS A O 1
ATOM 1270 N N . ASP A 1 162 ? 7.442 -1.656 7.954 1.00 78.44 162 ASP A N 1
ATOM 1271 C CA . ASP A 1 162 ? 7.189 -0.255 8.260 1.00 78.44 162 ASP A CA 1
ATOM 1272 C C . ASP A 1 162 ? 7.943 0.647 7.269 1.00 78.44 162 ASP A C 1
ATOM 1274 O O . ASP A 1 162 ? 9.173 0.551 7.189 1.00 78.44 162 ASP A O 1
ATOM 1278 N N . PRO A 1 163 ? 7.258 1.544 6.536 1.00 70.94 163 PRO A N 1
ATOM 1279 C CA . PRO A 1 163 ? 7.916 2.419 5.577 1.00 70.94 163 PRO A CA 1
ATOM 1280 C C . PRO A 1 163 ? 8.980 3.346 6.156 1.00 70.94 163 PRO A C 1
ATOM 1282 O O . PRO A 1 163 ? 9.895 3.728 5.438 1.00 70.94 163 PRO A O 1
ATOM 1285 N N . SER A 1 164 ? 8.911 3.664 7.451 1.00 67.12 164 SER A N 1
ATOM 1286 C CA . SER A 1 164 ? 9.943 4.453 8.138 1.00 67.12 164 SER A CA 1
ATOM 1287 C C . SER A 1 164 ? 11.286 3.729 8.280 1.00 67.12 164 SER A C 1
ATOM 1289 O O . SER A 1 164 ? 12.254 4.322 8.738 1.00 67.12 164 SER A O 1
ATOM 1291 N N . THR A 1 165 ? 11.356 2.443 7.928 1.00 59.97 165 THR A N 1
ATOM 1292 C CA . THR A 1 165 ? 12.577 1.636 8.050 1.00 59.97 165 THR A CA 1
ATOM 1293 C C . THR A 1 165 ? 13.336 1.458 6.737 1.00 59.97 165 THR A C 1
ATOM 1295 O O . THR A 1 165 ? 14.360 0.781 6.734 1.00 59.97 165 THR A O 1
ATOM 1298 N N . TYR A 1 166 ? 12.866 2.065 5.641 1.00 60.59 166 TYR A N 1
ATOM 1299 C CA . TYR A 1 166 ? 13.537 2.035 4.335 1.00 60.59 166 TYR A CA 1
ATOM 1300 C C . TYR A 1 166 ? 14.645 3.102 4.170 1.00 60.59 166 TYR A C 1
ATOM 1302 O O . TYR A 1 166 ? 15.089 3.322 3.042 1.00 60.59 166 TYR A O 1
ATOM 1310 N N . ASP A 1 167 ? 15.080 3.731 5.270 1.00 40.12 167 ASP A N 1
ATOM 1311 C CA . ASP A 1 167 ? 16.193 4.698 5.332 1.00 40.12 167 ASP A CA 1
ATOM 1312 C C . ASP A 1 167 ? 17.583 4.053 5.137 1.00 40.12 167 ASP A C 1
ATOM 1314 O O . ASP A 1 167 ? 17.858 2.989 5.747 1.00 40.12 167 ASP A O 1
#

Radius of gyration: 21.1 Å; Cα contacts (8 Å, |Δi|>4): 272; chains: 1; bounding box: 68×28×47 Å

Sequence (167 aa):
MKTQRLKLIFSLSLVLALGACATSQHGNTKIDDFGKYMQIQINDSDKRDVYLTFGQPHYVAYDSDGKSIWSYKRLNLTPSGWSYVPVWGLLFGGMNKEEKVAYFEFSQEGLLKNISSKDSSGYVNSWVGIAGGGVNDDKPENATSIKEEMEENSLPYDKAKDPSTYD

Foldseek 3Di:
DVVVVVVVVVVVVVVVVVPQFDWDKDWFPLVVPPVLVVQDDAQPDFPVSCCVSGNQAQFWFADPQQKIKGKTKMKIWGKDPQCPDPPSVVVFTWTKIKMKMWIFIAHNVGGTHDIDMDIDIDTDRPVCVVVVNPCPPPHPPGTDPSVVVCVVVVHDDDPVSHPVPPD

Mean predicted aligned error: 8.92 Å

Solvent-accessible surface area (backbone atoms only — not comparable to full-atom values): 9520 Å² total; per-residue (Å²): 112,71,71,60,53,50,52,49,53,51,53,52,52,52,55,57,63,70,67,71,77,68,65,49,75,46,72,50,69,57,82,73,41,66,73,54,61,70,75,54,44,77,71,72,27,37,61,64,56,50,30,74,68,66,43,79,56,54,39,31,31,63,52,97,82,54,26,38,36,38,30,38,42,27,42,37,39,35,68,33,78,47,45,75,39,83,75,53,17,81,78,62,10,26,29,38,37,40,36,41,38,38,39,40,33,23,41,69,88,37,32,27,67,48,76,51,74,50,79,48,73,50,78,32,42,50,68,43,47,75,70,58,73,56,66,78,75,86,68,60,96,56,53,55,63,56,60,58,58,23,56,76,68,73,43,86,74,60,70,93,63,37,66,89,63,77,118

Secondary structure (DSSP, 8-state):
-HHHHHHHHHHHHHHHHHTTT--EEEE-GGGG-HHHHTT--TTT-BHHHHHHHH-S-SEEEE-TTS-EEEEEEEEEEEE-GGGGSTTHHHHH-EEEEEEEEEEEEE-TTSBEEEEEEEEEEEEEEHHHHHTTTT------TTB--HHHHHHHTTPPP-GGG-GGG--

pLDDT: mean 82.69, std 12.44, range [40.12, 96.94]

Nearest PDB structures (foldseek):
  8gtn-assembly1_A  TM=4.167E-01  e=8.927E-01  Homo sapiens
  2n8x-assembly1_A  TM=4.099E-01  e=2.121E+00  Pseudomonas aeruginosa PAO1
  8h1r-assembly1_B  TM=4.025E-01  e=7.508E-01  Pseudomonas aeruginosa PAO1
  6dnv-assembly2_B  TM=3.395E-01  e=2.002E+00  Neisseria meningitidis alpha14